Protein AF-I6AQI5-F1 (afdb_monomer)

Secondary structure (DSSP, 8-state):
---SS-SSHHHHHHHHHHHHHHHHHHHHHHT--HHHHHHHHHHHHHHHHHHHHHHSTTT--HHHHHHHHHHHHHHHHHHHHHIIIIITT-TTS-HHHHHHTTPPPPP-SPPPPPPP---PPPPP-

Foldseek 3Di:
DPDLQDPDVVVNLVLVVQLVVLCVVCQVLLVHDVVLCPVLVVLNVQLVVLCVQCVDPVNNDPVSVVSNVVSVVVNVVVVVVCCVPRPPPRPSCDPVNCVSSSHDDDDPDPDD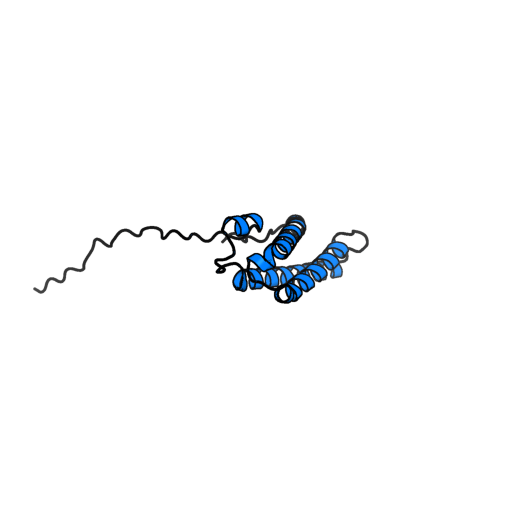DDDDPDDDDDDDD

Mean predicted aligned error: 8.25 Å

pLDDT: mean 85.64, std 10.11, range [47.41, 95.31]

Radius of gyration: 21.83 Å; Cα contacts (8 Å, |Δi|>4): 67; chains: 1; bounding box: 37×41×80 Å

Structure (mmCIF, N/CA/C/O backbone):
data_AF-I6AQI5-F1
#
_entry.id   AF-I6AQI5-F1
#
loop_
_atom_site.group_PDB
_atom_site.id
_atom_site.type_symbol
_atom_site.label_atom_id
_atom_site.label_alt_id
_atom_site.label_comp_id
_atom_site.label_asym_id
_atom_site.label_entity_id
_atom_site.label_seq_id
_atom_site.pdbx_PDB_ins_code
_atom_site.Cartn_x
_atom_site.Cartn_y
_atom_site.Cartn_z
_atom_site.occupancy
_atom_site.B_iso_or_equiv
_atom_site.auth_seq_id
_atom_site.auth_comp_id
_atom_site.auth_asym_id
_atom_site.auth_atom_id
_atom_site.pdbx_PDB_model_num
ATOM 1 N N . MET A 1 1 ? 9.298 3.332 15.723 1.00 47.41 1 MET A N 1
ATOM 2 C CA . MET A 1 1 ? 8.165 2.663 15.049 1.00 47.41 1 MET A CA 1
ATOM 3 C C . MET A 1 1 ? 8.715 1.806 13.927 1.00 47.41 1 MET A C 1
ATOM 5 O O . MET A 1 1 ? 9.376 2.346 13.049 1.00 47.41 1 MET A O 1
ATOM 9 N N . SER A 1 2 ? 8.536 0.486 13.999 1.00 56.31 2 SER A N 1
ATOM 10 C CA . SER A 1 2 ? 8.834 -0.392 12.862 1.00 56.31 2 SER A CA 1
ATOM 11 C C . SER A 1 2 ? 7.822 -0.090 11.758 1.00 56.31 2 SER A C 1
ATOM 13 O O . SER A 1 2 ? 6.628 -0.049 12.041 1.00 56.31 2 SER A O 1
ATOM 15 N N . ASP A 1 3 ? 8.285 0.175 10.536 1.00 78.62 3 ASP A N 1
ATOM 16 C CA . ASP A 1 3 ? 7.389 0.316 9.384 1.00 78.62 3 ASP A CA 1
ATOM 17 C C . ASP A 1 3 ? 6.729 -1.045 9.123 1.00 78.62 3 ASP A C 1
ATOM 19 O O . ASP A 1 3 ? 7.425 -2.064 9.083 1.00 78.62 3 ASP A O 1
ATOM 23 N N . TYR A 1 4 ? 5.401 -1.070 9.009 1.00 84.50 4 TYR A N 1
ATOM 24 C CA . TYR A 1 4 ? 4.653 -2.297 8.722 1.00 84.50 4 TYR A CA 1
ATOM 25 C C . TYR A 1 4 ? 4.757 -2.680 7.243 1.00 84.50 4 TYR A C 1
ATOM 27 O O . TYR A 1 4 ? 4.566 -3.836 6.878 1.00 84.50 4 TYR A O 1
ATOM 35 N N . ILE A 1 5 ? 5.111 -1.718 6.385 1.00 88.50 5 ILE A N 1
ATOM 36 C CA . ILE A 1 5 ? 5.330 -1.971 4.968 1.00 88.50 5 ILE A CA 1
ATOM 37 C C . ILE A 1 5 ? 6.703 -2.641 4.785 1.00 88.50 5 ILE A C 1
ATOM 39 O O . ILE A 1 5 ? 7.726 -2.060 5.173 1.00 88.50 5 ILE A O 1
ATOM 43 N N . PRO A 1 6 ? 6.782 -3.825 4.143 1.00 90.12 6 PRO A N 1
ATOM 44 C CA . PRO A 1 6 ? 8.053 -4.506 3.927 1.00 90.12 6 PRO A CA 1
ATOM 45 C C . PRO A 1 6 ? 9.084 -3.637 3.190 1.00 90.12 6 PRO A C 1
ATOM 47 O O . PRO A 1 6 ? 8.805 -3.020 2.158 1.00 90.12 6 PRO A O 1
ATOM 50 N N . ARG A 1 7 ? 10.320 -3.614 3.710 1.00 87.62 7 ARG A N 1
ATOM 51 C CA . ARG A 1 7 ? 11.436 -2.878 3.089 1.00 87.62 7 ARG A CA 1
ATOM 52 C C . ARG A 1 7 ? 11.956 -3.551 1.823 1.00 87.62 7 ARG A C 1
ATOM 54 O O . ARG A 1 7 ? 12.263 -2.862 0.857 1.00 87.62 7 ARG A O 1
ATOM 61 N N . LYS A 1 8 ? 12.059 -4.883 1.833 1.00 88.94 8 LYS A N 1
ATOM 62 C CA . LYS A 1 8 ? 12.531 -5.660 0.683 1.00 88.94 8 LYS A CA 1
ATOM 63 C C . LYS A 1 8 ? 11.450 -5.684 -0.391 1.00 88.94 8 LYS A C 1
ATOM 65 O O . LYS A 1 8 ? 10.340 -6.131 -0.127 1.00 88.94 8 LYS A O 1
ATOM 70 N N . GLU A 1 9 ? 11.795 -5.255 -1.598 1.00 87.69 9 GLU A N 1
ATOM 71 C CA . GLU A 1 9 ? 10.819 -5.047 -2.673 1.00 87.69 9 GLU A CA 1
ATOM 72 C C . GLU A 1 9 ? 10.126 -6.331 -3.125 1.00 87.69 9 GLU A C 1
ATOM 74 O O . GLU A 1 9 ? 8.926 -6.320 -3.364 1.00 87.69 9 GLU A O 1
ATOM 79 N N . SER A 1 10 ? 10.842 -7.459 -3.171 1.00 88.56 10 SER A N 1
ATOM 80 C CA . SER A 1 10 ? 10.217 -8.735 -3.528 1.00 88.56 10 SER A CA 1
ATOM 81 C C . SER A 1 10 ? 9.198 -9.197 -2.485 1.00 88.56 10 SER A C 1
ATOM 83 O O . SER A 1 10 ? 8.144 -9.706 -2.845 1.00 88.56 10 SER A O 1
ATOM 85 N N . ILE A 1 11 ? 9.472 -8.957 -1.197 1.00 90.25 11 ILE A N 1
ATOM 86 C CA . ILE A 1 11 ? 8.510 -9.228 -0.120 1.0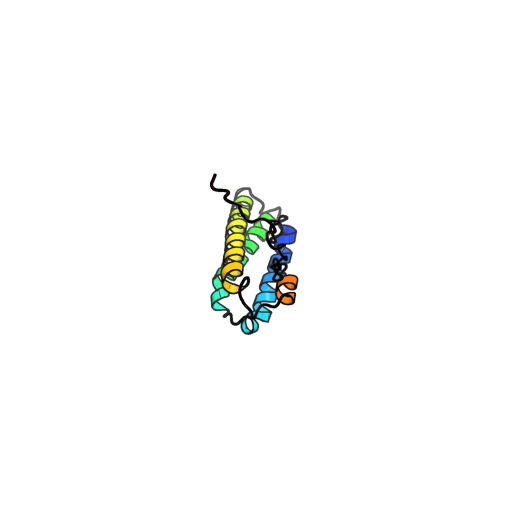0 90.25 11 ILE A CA 1
ATOM 87 C C . ILE A 1 11 ? 7.340 -8.249 -0.219 1.00 90.25 11 ILE A C 1
ATOM 89 O O . ILE A 1 11 ? 6.193 -8.658 -0.085 1.00 90.25 11 ILE A O 1
ATOM 93 N N . PHE A 1 12 ? 7.619 -6.972 -0.493 1.00 92.00 12 PHE A N 1
ATOM 94 C CA . PHE A 1 12 ? 6.587 -5.961 -0.702 1.00 92.00 12 PHE A CA 1
ATOM 95 C C . PHE A 1 12 ? 5.655 -6.335 -1.858 1.00 92.00 12 PHE A C 1
ATOM 97 O O . PHE A 1 12 ? 4.447 -6.230 -1.692 1.00 92.00 12 PHE A O 1
ATOM 104 N N . HIS A 1 13 ? 6.188 -6.813 -2.987 1.00 91.56 13 HIS A N 1
ATOM 105 C CA . HIS A 1 13 ? 5.400 -7.219 -4.150 1.00 91.56 13 HIS A CA 1
ATOM 106 C C . HIS A 1 13 ? 4.421 -8.354 -3.818 1.00 91.56 13 HIS A C 1
ATOM 108 O O . HIS A 1 13 ? 3.260 -8.270 -4.202 1.00 91.56 13 HIS A O 1
ATOM 114 N N . THR A 1 14 ? 4.844 -9.369 -3.061 1.00 92.50 14 THR A N 1
ATOM 115 C CA . THR A 1 14 ? 3.931 -10.429 -2.602 1.00 92.50 14 THR A CA 1
ATOM 116 C C . THR A 1 14 ? 2.939 -9.914 -1.559 1.00 92.50 14 THR A C 1
ATOM 118 O O . THR A 1 14 ? 1.749 -10.196 -1.649 1.00 92.50 14 THR A O 1
ATOM 121 N N . TRP A 1 15 ? 3.408 -9.133 -0.582 1.00 93.12 15 TRP A N 1
ATOM 122 C CA . TRP A 1 15 ? 2.566 -8.600 0.490 1.00 93.12 15 TRP A CA 1
ATOM 123 C C . TRP A 1 15 ? 1.444 -7.701 -0.044 1.00 93.12 15 TRP A C 1
ATOM 125 O O . TRP A 1 15 ? 0.301 -7.837 0.384 1.00 93.12 15 TRP A O 1
ATOM 135 N N . GLN A 1 16 ? 1.740 -6.825 -1.008 1.00 93.19 16 GLN A N 1
ATOM 136 C CA . GLN A 1 16 ? 0.747 -5.900 -1.556 1.00 93.19 16 GLN A CA 1
ATOM 137 C C . GLN A 1 16 ? -0.352 -6.613 -2.363 1.00 93.19 16 GLN A C 1
ATOM 139 O O . GLN A 1 16 ? -1.496 -6.168 -2.325 1.00 93.19 16 GLN A O 1
ATOM 144 N N . GLU A 1 17 ? -0.048 -7.737 -3.030 1.00 93.00 17 GLU A N 1
ATOM 145 C CA . GLU A 1 17 ? -1.080 -8.554 -3.692 1.00 93.00 17 GLU A CA 1
ATOM 146 C C . GLU A 1 17 ? -2.052 -9.126 -2.655 1.00 93.00 17 GLU A C 1
ATOM 148 O O . GLU A 1 17 ? -3.267 -8.991 -2.799 1.00 93.00 17 GLU A O 1
ATOM 153 N N . THR A 1 18 ? -1.525 -9.699 -1.566 1.00 92.56 18 THR A N 1
ATOM 154 C CA . THR A 1 18 ? -2.347 -10.214 -0.462 1.00 92.56 18 THR A CA 1
ATOM 155 C C . THR A 1 18 ? -3.178 -9.104 0.178 1.00 92.56 18 THR A C 1
ATOM 157 O O . THR A 1 18 ? -4.364 -9.295 0.435 1.00 92.56 18 THR A O 1
ATOM 160 N N . PHE A 1 19 ? -2.581 -7.929 0.393 1.00 91.69 19 PHE A N 1
ATOM 161 C CA . PHE A 1 19 ? -3.254 -6.770 0.975 1.00 91.69 19 PHE A CA 1
ATOM 162 C C . PHE A 1 19 ? -4.449 -6.309 0.126 1.00 91.69 19 PHE A C 1
ATOM 164 O O . PHE A 1 19 ? -5.561 -6.188 0.642 1.00 91.69 19 PHE A O 1
ATOM 171 N N . ILE A 1 20 ? -4.255 -6.102 -1.182 1.00 92.31 20 ILE A N 1
ATOM 172 C CA . ILE A 1 20 ? -5.330 -5.656 -2.080 1.00 92.31 20 ILE A CA 1
ATOM 173 C C . ILE A 1 20 ? -6.396 -6.740 -2.260 1.00 92.31 20 ILE A C 1
ATOM 175 O O . ILE A 1 20 ? -7.587 -6.427 -2.219 1.00 92.31 20 ILE A O 1
ATOM 179 N N . ALA A 1 21 ? -6.006 -8.011 -2.391 1.00 92.62 21 ALA A N 1
ATOM 180 C CA . ALA A 1 21 ? -6.955 -9.120 -2.478 1.00 92.62 21 ALA A CA 1
ATOM 181 C C . ALA A 1 21 ? -7.841 -9.209 -1.225 1.00 92.62 21 ALA A C 1
ATOM 183 O O . ALA A 1 21 ? -9.060 -9.373 -1.326 1.00 92.62 21 ALA A O 1
ATOM 184 N N . TYR A 1 22 ? -7.243 -9.044 -0.042 1.00 91.38 22 TYR A N 1
ATOM 185 C CA . TYR A 1 22 ? -7.971 -9.049 1.219 1.00 91.38 22 TYR A CA 1
ATOM 186 C C . TYR A 1 22 ? -8.924 -7.857 1.341 1.00 91.38 22 TYR A C 1
ATOM 188 O O . TYR A 1 22 ? -10.072 -8.032 1.755 1.00 91.38 22 TYR A O 1
ATOM 196 N N . LEU A 1 23 ? -8.482 -6.656 0.950 1.00 90.62 23 LEU A N 1
ATOM 197 C CA . LEU A 1 23 ? -9.339 -5.472 0.923 1.00 90.62 23 LEU A CA 1
ATOM 198 C C . LEU A 1 23 ? -10.532 -5.676 -0.007 1.00 90.62 23 LEU A C 1
ATOM 200 O O . LEU A 1 23 ? -11.663 -5.515 0.440 1.00 90.62 23 LEU A O 1
ATOM 204 N N . LEU A 1 24 ? -10.307 -6.099 -1.254 1.00 91.12 24 LEU A N 1
ATOM 205 C CA . LEU A 1 24 ? -11.375 -6.340 -2.230 1.00 91.12 24 LEU A CA 1
ATOM 206 C C . LEU A 1 24 ? -12.416 -7.344 -1.719 1.00 91.12 24 LEU A C 1
ATOM 208 O O . LEU A 1 24 ? -13.614 -7.099 -1.848 1.00 91.12 24 LEU A O 1
ATOM 212 N N . ALA A 1 25 ? -11.974 -8.430 -1.081 1.00 92.12 25 ALA A N 1
ATOM 213 C CA . ALA A 1 25 ? -12.867 -9.441 -0.517 1.00 92.12 25 ALA A CA 1
ATOM 214 C C . ALA A 1 25 ? -13.709 -8.925 0.667 1.00 92.12 25 ALA A C 1
ATOM 216 O O . ALA A 1 25 ? -14.776 -9.469 0.949 1.00 92.12 25 ALA A O 1
ATOM 217 N N . ASN A 1 26 ? -13.247 -7.883 1.366 1.00 90.88 26 ASN A N 1
ATOM 218 C CA . ASN A 1 26 ? -13.843 -7.404 2.614 1.00 90.88 26 ASN A CA 1
ATOM 219 C C . ASN A 1 26 ? -14.367 -5.959 2.562 1.00 90.88 26 ASN A C 1
ATOM 221 O O . ASN A 1 26 ? -14.899 -5.479 3.564 1.00 90.88 26 ASN A O 1
ATOM 225 N N . LEU A 1 27 ? -14.285 -5.280 1.412 1.00 89.75 27 LEU A N 1
ATOM 226 C CA . LEU A 1 27 ? -14.687 -3.877 1.220 1.00 89.75 27 LEU A CA 1
ATOM 227 C C . LEU A 1 27 ? -16.078 -3.581 1.797 1.00 89.75 27 LEU A C 1
ATOM 229 O O . LEU A 1 27 ? -16.235 -2.685 2.628 1.00 89.75 27 LEU A O 1
ATOM 233 N N . ALA A 1 28 ? -17.076 -4.385 1.418 1.00 89.56 28 ALA A N 1
ATOM 234 C CA . ALA A 1 28 ? -18.454 -4.207 1.871 1.00 89.56 28 ALA A CA 1
ATOM 235 C C . ALA A 1 28 ? -18.588 -4.354 3.397 1.00 89.56 28 ALA A C 1
ATOM 237 O O . ALA A 1 28 ? -19.304 -3.581 4.037 1.00 89.56 28 ALA A O 1
ATOM 238 N N . ARG A 1 29 ? -17.847 -5.297 3.999 1.00 90.69 29 ARG A N 1
ATOM 239 C CA . ARG A 1 29 ? -17.818 -5.513 5.455 1.00 90.69 29 ARG A CA 1
ATOM 240 C C . ARG A 1 29 ? -17.197 -4.322 6.180 1.00 90.69 29 ARG A C 1
ATOM 242 O O . ARG A 1 29 ? -17.705 -3.924 7.222 1.00 90.69 29 ARG A O 1
ATOM 249 N N . PHE A 1 30 ? -16.169 -3.704 5.601 1.00 88.94 30 PHE A N 1
ATOM 250 C CA . PHE A 1 30 ? -15.546 -2.489 6.136 1.00 88.94 30 PHE A CA 1
ATOM 251 C C . PHE A 1 30 ? -16.371 -1.218 5.891 1.00 88.94 30 PHE A C 1
ATOM 253 O O . PHE A 1 30 ? -16.045 -0.165 6.437 1.00 88.94 30 PHE A O 1
ATOM 260 N N . GLY A 1 31 ? -17.472 -1.313 5.137 1.00 88.62 31 GLY A N 1
ATOM 261 C CA . GLY A 1 31 ? -18.311 -0.173 4.769 1.00 88.62 31 GLY A CA 1
ATOM 262 C C . GLY A 1 31 ? -17.662 0.744 3.735 1.00 88.62 31 GLY A C 1
ATOM 263 O O . GLY A 1 31 ? -17.984 1.927 3.698 1.00 88.62 31 GLY A O 1
ATOM 264 N N . LEU A 1 32 ? -16.741 0.207 2.938 1.00 89.88 32 LEU A N 1
ATOM 265 C CA . LEU A 1 32 ? -16.016 0.921 1.896 1.00 89.88 32 LEU A CA 1
ATOM 266 C C . LEU A 1 32 ? -16.573 0.539 0.523 1.00 89.88 32 LEU A C 1
ATOM 268 O O . LEU A 1 32 ? -17.068 -0.571 0.319 1.00 89.88 32 LEU A O 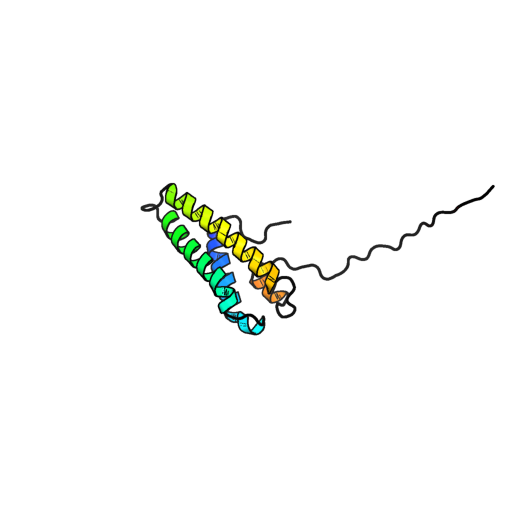1
ATOM 272 N N . THR A 1 33 ? -16.479 1.459 -0.432 1.00 88.56 33 THR A N 1
ATOM 273 C CA . THR A 1 33 ? -16.860 1.221 -1.827 1.00 88.56 33 THR A CA 1
ATOM 274 C C . THR A 1 33 ? -15.624 0.974 -2.682 1.00 88.56 33 THR A C 1
ATOM 276 O O . THR A 1 33 ? -14.521 1.411 -2.353 1.00 88.56 33 THR A O 1
ATOM 279 N N . THR A 1 34 ? -15.808 0.294 -3.812 1.00 85.94 34 THR A N 1
ATOM 280 C CA . THR A 1 34 ? -14.730 0.051 -4.781 1.00 85.94 34 THR A CA 1
ATOM 281 C C . THR A 1 34 ? -14.143 1.351 -5.329 1.00 85.94 34 THR A C 1
ATOM 283 O O . THR A 1 34 ? -12.940 1.423 -5.529 1.00 85.94 34 THR A O 1
ATOM 286 N N . THR A 1 35 ? -14.949 2.411 -5.449 1.00 87.75 35 THR A N 1
ATOM 287 C CA . THR A 1 35 ? -14.505 3.733 -5.922 1.00 87.75 35 THR A CA 1
ATOM 288 C C . THR A 1 35 ? -13.401 4.346 -5.063 1.00 87.75 35 THR A C 1
ATOM 290 O O . THR A 1 35 ? -12.510 5.014 -5.578 1.00 87.75 35 THR A O 1
ATOM 293 N N . LEU A 1 36 ? -13.418 4.100 -3.749 1.00 85.75 36 LEU A N 1
ATOM 294 C CA . LEU A 1 36 ? -12.354 4.567 -2.853 1.00 85.75 36 LEU A CA 1
ATOM 295 C C . LEU A 1 36 ? -11.035 3.814 -3.088 1.00 85.75 36 LEU A C 1
ATOM 297 O O . LEU A 1 36 ? -9.962 4.326 -2.773 1.00 85.75 36 LEU A O 1
ATOM 301 N N . LEU A 1 37 ? -11.113 2.604 -3.648 1.00 89.31 37 LEU A N 1
ATOM 302 C CA . LEU A 1 37 ? -9.961 1.767 -3.958 1.00 89.31 37 LEU A CA 1
ATOM 303 C C . LEU A 1 37 ? -9.385 2.043 -5.354 1.00 89.31 37 LEU A C 1
ATOM 305 O O . LEU A 1 37 ? -8.222 1.721 -5.575 1.00 89.31 37 LEU A O 1
ATOM 309 N N . ASP A 1 38 ? -10.136 2.668 -6.267 1.00 91.44 38 ASP A N 1
ATOM 310 C CA . ASP A 1 38 ? -9.714 2.909 -7.658 1.00 91.44 38 ASP A CA 1
ATOM 311 C C . ASP A 1 38 ? -8.365 3.638 -7.737 1.00 91.44 38 ASP A C 1
ATOM 313 O O . ASP A 1 38 ? -7.462 3.215 -8.461 1.00 91.44 38 ASP A O 1
ATOM 317 N N . THR A 1 39 ? -8.181 4.688 -6.930 1.00 90.56 39 THR A N 1
ATOM 318 C CA . THR A 1 39 ? -6.910 5.428 -6.856 1.00 90.56 39 THR A CA 1
ATOM 319 C C . THR A 1 39 ? -5.762 4.531 -6.390 1.00 90.56 39 THR A C 1
ATOM 321 O O . THR A 1 39 ? -4.658 4.589 -6.933 1.00 90.56 39 THR A O 1
ATOM 324 N N . LEU A 1 40 ? -6.011 3.672 -5.397 1.00 93.19 40 LEU A N 1
ATOM 325 C CA . LEU A 1 40 ? -5.003 2.753 -4.874 1.00 93.19 40 LEU A CA 1
ATOM 326 C C . LEU A 1 40 ? -4.668 1.652 -5.891 1.00 93.19 40 LEU A C 1
ATOM 328 O O . LEU A 1 40 ? -3.497 1.324 -6.070 1.00 93.19 40 LEU A O 1
ATOM 332 N N . MET A 1 41 ? -5.671 1.128 -6.598 1.00 93.44 41 MET A N 1
ATOM 333 C CA . MET A 1 41 ? -5.511 0.128 -7.655 1.00 93.44 41 MET A CA 1
ATOM 334 C C . MET A 1 41 ? -4.771 0.689 -8.874 1.00 93.44 41 MET A C 1
ATOM 336 O O . MET A 1 41 ? -3.956 -0.014 -9.469 1.00 93.44 41 MET A O 1
ATOM 340 N N . ALA A 1 42 ? -4.986 1.959 -9.223 1.00 94.19 42 ALA A N 1
ATOM 341 C CA . ALA A 1 42 ? -4.225 2.627 -10.276 1.00 94.19 42 ALA A CA 1
ATOM 342 C C . ALA A 1 42 ? -2.733 2.738 -9.913 1.00 94.19 42 ALA A C 1
ATOM 344 O O . ALA A 1 42 ? -1.867 2.423 -10.732 1.00 94.19 42 ALA A O 1
ATOM 345 N N . LEU A 1 43 ? -2.420 3.112 -8.665 1.00 94.62 43 LEU A N 1
ATOM 346 C CA . LEU A 1 43 ? -1.041 3.135 -8.161 1.00 94.62 43 LEU A CA 1
ATOM 347 C C . LEU A 1 43 ? -0.423 1.730 -8.112 1.00 94.62 43 LEU A C 1
ATOM 349 O O . LEU A 1 43 ? 0.744 1.560 -8.465 1.00 94.62 43 LEU A O 1
ATOM 353 N N . GLN A 1 44 ? -1.207 0.723 -7.717 1.00 95.06 44 GLN A N 1
ATOM 354 C CA . GLN A 1 44 ? -0.785 -0.674 -7.731 1.00 95.06 44 GLN A CA 1
ATOM 355 C C . GLN A 1 44 ? -0.429 -1.132 -9.150 1.00 95.06 44 GLN A C 1
ATOM 357 O O . GLN A 1 44 ? 0.620 -1.743 -9.347 1.00 95.06 44 GLN A O 1
ATOM 362 N N . ALA A 1 45 ? -1.275 -0.833 -10.139 1.00 95.31 45 ALA A N 1
ATOM 363 C CA . ALA A 1 45 ? -1.031 -1.189 -11.532 1.00 95.31 45 ALA A CA 1
ATOM 364 C C . ALA A 1 45 ? 0.269 -0.554 -12.047 1.00 95.31 45 ALA A C 1
ATOM 366 O O . ALA A 1 45 ? 1.139 -1.273 -12.534 1.00 95.31 45 ALA A O 1
ATOM 367 N N . ALA A 1 46 ? 0.458 0.750 -11.815 1.00 94.75 46 ALA A N 1
ATOM 368 C CA . ALA A 1 46 ? 1.685 1.456 -12.184 1.00 94.75 46 ALA A CA 1
ATOM 369 C C . ALA A 1 46 ? 2.939 0.847 -11.527 1.00 94.75 46 ALA A C 1
ATOM 371 O O . ALA A 1 46 ? 3.976 0.694 -12.175 1.00 94.75 46 ALA A O 1
ATOM 372 N N . TRP A 1 47 ? 2.846 0.452 -10.252 1.00 94.31 47 TRP A N 1
ATOM 373 C CA . TRP A 1 47 ? 3.921 -0.265 -9.564 1.00 94.31 47 TRP A CA 1
ATOM 374 C C . TRP A 1 47 ? 4.206 -1.635 -10.190 1.00 94.31 47 TRP A C 1
ATOM 376 O O . TRP A 1 47 ? 5.372 -1.957 -10.405 1.00 94.31 47 TRP A O 1
ATOM 386 N N . ARG A 1 48 ? 3.182 -2.446 -10.494 1.00 94.31 48 ARG A N 1
ATOM 387 C CA . ARG A 1 48 ? 3.373 -3.778 -11.100 1.00 94.31 48 ARG A CA 1
ATOM 388 C C . ARG A 1 48 ? 4.047 -3.693 -12.463 1.00 94.31 48 ARG A C 1
ATOM 390 O O . ARG A 1 48 ? 4.964 -4.470 -12.720 1.00 94.31 48 ARG A O 1
ATOM 397 N N . ASP A 1 49 ? 3.637 -2.740 -13.292 1.0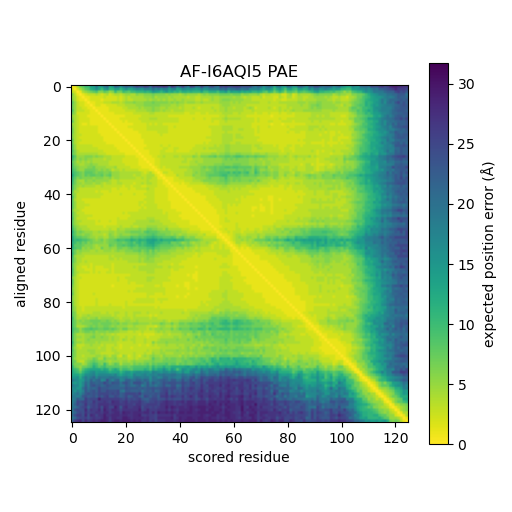0 93.62 49 ASP A N 1
ATOM 398 C CA . ASP A 1 49 ? 4.205 -2.546 -14.626 1.00 93.62 49 ASP A CA 1
ATOM 399 C C . ASP A 1 49 ? 5.680 -2.124 -14.533 1.00 93.62 49 ASP A C 1
ATOM 401 O O . ASP A 1 49 ? 6.552 -2.715 -15.177 1.00 93.62 49 ASP A O 1
ATOM 405 N N . ALA A 1 50 ? 5.992 -1.165 -13.653 1.00 93.00 50 ALA A N 1
ATOM 406 C CA . ALA A 1 50 ? 7.366 -0.726 -13.421 1.00 93.00 50 ALA A CA 1
ATOM 407 C C . ALA A 1 50 ? 8.238 -1.824 -12.778 1.00 93.00 50 ALA A C 1
ATOM 409 O O . ALA A 1 50 ? 9.407 -1.988 -13.134 1.00 93.00 50 ALA A O 1
ATOM 410 N N . TRP A 1 51 ? 7.669 -2.619 -11.867 1.00 92.12 51 TRP A N 1
ATOM 411 C CA . TRP A 1 51 ? 8.330 -3.772 -11.258 1.00 92.12 51 TRP A CA 1
ATOM 412 C C . TRP A 1 51 ? 8.671 -4.843 -12.294 1.00 92.12 51 TRP A C 1
ATOM 414 O O . TRP A 1 51 ? 9.797 -5.341 -12.294 1.00 92.12 51 TRP A O 1
ATOM 424 N N . ALA A 1 52 ? 7.743 -5.175 -13.196 1.00 92.06 52 ALA A N 1
ATOM 425 C CA . ALA A 1 52 ? 7.979 -6.137 -14.268 1.00 92.06 52 ALA A CA 1
ATOM 426 C C . ALA A 1 52 ? 9.114 -5.674 -15.199 1.00 92.06 52 ALA A C 1
ATOM 428 O O . ALA A 1 52 ? 10.029 -6.449 -15.486 1.00 92.06 52 ALA A O 1
ATOM 429 N N . ALA A 1 53 ? 9.114 -4.394 -15.588 1.00 91.19 53 ALA A N 1
ATOM 430 C CA . ALA A 1 53 ? 10.151 -3.809 -16.439 1.00 91.19 53 ALA A CA 1
ATOM 431 C C . ALA A 1 53 ? 11.542 -3.793 -15.779 1.00 91.19 53 ALA A C 1
ATOM 433 O O . ALA A 1 53 ? 12.549 -4.053 -16.439 1.00 91.19 53 ALA A O 1
ATOM 434 N N . ALA A 1 54 ? 11.618 -3.507 -14.478 1.00 90.50 54 ALA A N 1
ATOM 435 C CA . ALA A 1 54 ? 12.879 -3.481 -13.738 1.00 90.50 54 ALA A CA 1
ATOM 436 C C . ALA A 1 54 ? 13.372 -4.879 -13.311 1.00 90.50 54 ALA A C 1
ATOM 438 O O . ALA A 1 54 ? 14.574 -5.069 -13.102 1.00 90.50 54 ALA A O 1
ATOM 439 N N . SER A 1 55 ? 12.464 -5.851 -13.177 1.00 89.56 55 SER A N 1
ATOM 440 C CA . SER A 1 55 ? 12.792 -7.235 -12.808 1.00 89.56 55 SER A CA 1
ATOM 441 C C . SER A 1 55 ? 13.274 -8.066 -13.995 1.00 89.56 55 SER A C 1
ATOM 443 O O . SER A 1 55 ? 14.049 -9.001 -13.797 1.00 89.56 55 SER A O 1
ATOM 445 N N . ASN A 1 56 ? 12.852 -7.732 -15.220 1.00 89.75 56 ASN A N 1
ATOM 446 C CA . ASN A 1 56 ? 13.345 -8.390 -16.425 1.00 89.75 56 ASN A CA 1
ATOM 447 C C . ASN A 1 56 ? 14.750 -7.858 -16.791 1.00 89.75 56 ASN A C 1
ATOM 449 O O . ASN A 1 56 ? 14.892 -6.664 -17.061 1.00 89.75 56 ASN A O 1
ATOM 453 N N . PRO A 1 57 ? 15.794 -8.712 -16.832 1.00 86.06 57 PRO A N 1
ATOM 454 C CA . PRO A 1 57 ? 17.157 -8.285 -17.144 1.00 86.06 57 PRO A CA 1
ATOM 455 C C . PRO A 1 57 ? 17.312 -7.633 -18.526 1.00 86.06 57 PRO A C 1
ATOM 457 O O . PRO A 1 57 ? 18.197 -6.796 -18.681 1.00 86.06 57 PRO A O 1
ATOM 460 N N . GLU A 1 58 ? 16.461 -7.959 -19.502 1.00 87.44 58 GLU A N 1
ATOM 461 C CA . GLU A 1 58 ? 16.524 -7.395 -20.860 1.00 87.44 58 GLU A CA 1
ATOM 462 C C . GLU A 1 58 ? 16.056 -5.935 -20.917 1.00 87.44 58 GLU A C 1
ATOM 464 O O . GLU A 1 58 ? 16.571 -5.137 -21.698 1.00 87.44 58 GLU A O 1
ATOM 469 N N . THR A 1 59 ? 15.099 -5.564 -20.065 1.00 86.44 59 THR A N 1
ATOM 470 C CA . THR A 1 59 ? 14.519 -4.212 -20.000 1.00 86.44 59 THR A CA 1
ATOM 471 C C . THR A 1 59 ? 15.041 -3.399 -18.816 1.00 86.44 59 THR A C 1
ATOM 473 O O . THR A 1 59 ? 14.688 -2.226 -18.656 1.00 86.44 59 THR A O 1
ATOM 476 N N . ARG A 1 60 ? 15.908 -3.995 -17.984 1.00 89.94 60 ARG A N 1
ATOM 477 C CA . ARG A 1 60 ? 16.461 -3.367 -16.783 1.00 89.94 60 ARG A CA 1
ATOM 478 C C . ARG A 1 60 ? 17.479 -2.289 -17.140 1.00 89.94 60 ARG A C 1
ATOM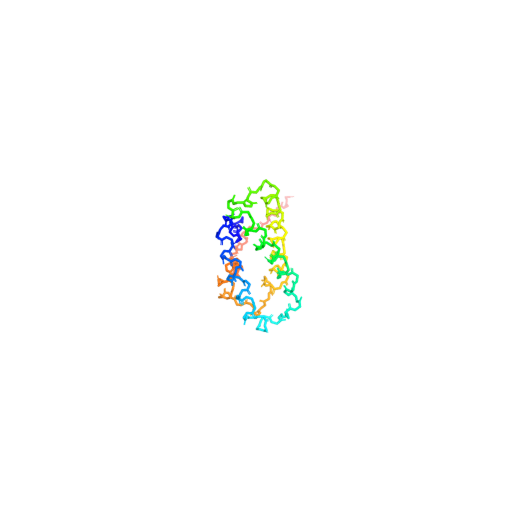 480 O O . ARG A 1 60 ? 18.685 -2.520 -17.202 1.00 89.94 60 ARG A O 1
ATOM 487 N N . THR A 1 61 ? 16.979 -1.074 -17.299 1.00 92.94 61 THR A N 1
ATOM 488 C CA . THR A 1 61 ? 17.780 0.142 -17.470 1.00 92.94 61 THR A CA 1
ATOM 489 C C . THR A 1 61 ? 17.751 0.993 -16.203 1.00 92.94 61 THR A C 1
ATOM 491 O O . THR A 1 61 ? 16.894 0.814 -15.337 1.00 92.94 61 THR A O 1
ATOM 494 N N . LYS A 1 62 ? 18.667 1.963 -16.088 1.00 91.50 62 LYS A N 1
ATOM 495 C CA . LYS A 1 62 ? 18.640 2.931 -14.981 1.00 91.50 62 LYS A CA 1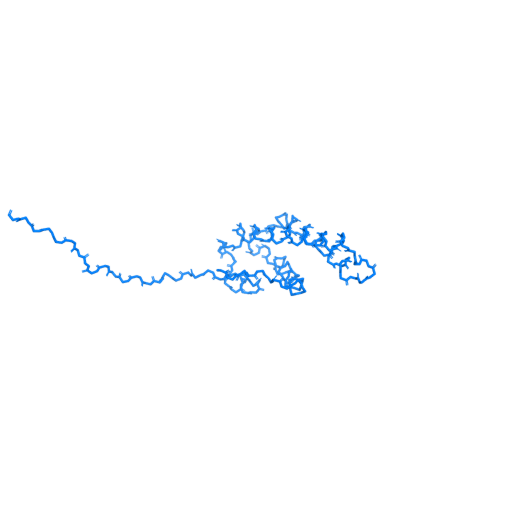
ATOM 496 C C . LYS A 1 62 ? 17.307 3.689 -14.923 1.00 91.50 62 LYS A C 1
ATOM 498 O O . LYS A 1 62 ? 16.717 3.782 -13.858 1.00 91.50 62 LYS A O 1
ATOM 503 N N . ALA A 1 63 ? 16.787 4.109 -16.077 1.00 91.44 63 ALA A N 1
ATOM 504 C CA . ALA A 1 63 ? 15.481 4.758 -16.173 1.00 91.44 63 ALA A CA 1
ATOM 505 C C . ALA A 1 63 ? 14.326 3.859 -15.690 1.00 91.44 63 ALA A C 1
ATOM 507 O O . ALA A 1 63 ? 13.405 4.343 -15.034 1.00 91.44 63 ALA A O 1
ATOM 508 N N . ALA A 1 64 ? 14.377 2.549 -15.968 1.00 91.38 64 ALA A N 1
ATOM 509 C CA . ALA A 1 64 ? 13.382 1.597 -15.470 1.00 91.38 64 ALA A CA 1
ATOM 510 C C . ALA A 1 64 ? 13.445 1.445 -13.941 1.00 91.38 64 ALA A C 1
ATOM 512 O O . ALA A 1 64 ? 12.405 1.386 -13.289 1.00 91.38 64 ALA A O 1
ATOM 513 N N . ILE A 1 65 ? 14.652 1.431 -13.362 1.00 92.56 65 ILE A N 1
ATOM 514 C CA . ILE A 1 65 ? 14.843 1.403 -11.905 1.00 92.56 65 ILE A CA 1
ATOM 515 C C . ILE A 1 65 ? 14.311 2.693 -11.271 1.00 92.56 65 ILE A C 1
ATOM 517 O O . ILE A 1 65 ? 13.523 2.608 -10.335 1.00 92.56 65 ILE A O 1
ATOM 521 N N . ASP A 1 66 ? 14.656 3.860 -11.821 1.00 93.31 66 ASP A N 1
ATOM 522 C CA . ASP A 1 66 ? 14.195 5.158 -11.314 1.00 93.31 66 ASP A CA 1
ATOM 523 C C . ASP A 1 66 ? 12.656 5.267 -11.374 1.00 93.31 66 ASP A C 1
ATOM 525 O O . ASP A 1 66 ? 12.012 5.720 -10.428 1.00 93.31 66 ASP A O 1
ATOM 529 N N . THR A 1 67 ? 12.047 4.781 -12.463 1.00 93.94 67 THR A N 1
ATOM 530 C CA . THR A 1 67 ? 10.582 4.733 -12.626 1.00 93.94 67 THR A CA 1
ATOM 531 C C . THR A 1 67 ? 9.936 3.805 -11.599 1.00 93.94 67 THR A C 1
ATOM 533 O O . THR A 1 67 ? 8.939 4.167 -10.973 1.00 93.94 67 THR A O 1
ATOM 536 N N . LYS A 1 68 ? 10.518 2.618 -11.390 1.00 93.94 68 LYS A N 1
ATOM 537 C CA . LYS A 1 68 ? 10.075 1.657 -10.375 1.00 93.94 68 LYS A CA 1
ATOM 538 C C . LYS A 1 68 ? 10.161 2.276 -8.975 1.00 93.94 68 LYS A C 1
ATOM 540 O O . LYS A 1 68 ? 9.186 2.208 -8.233 1.00 93.94 68 LYS A O 1
ATOM 545 N N . ASP A 1 69 ? 11.272 2.913 -8.618 1.00 94.06 69 ASP A N 1
ATOM 546 C CA . ASP A 1 69 ? 11.460 3.514 -7.293 1.00 94.06 69 ASP A CA 1
ATOM 547 C C . ASP A 1 69 ? 10.485 4.685 -7.055 1.00 94.06 69 ASP A C 1
ATOM 549 O O . ASP A 1 69 ? 9.908 4.806 -5.969 1.00 94.06 69 ASP A O 1
ATOM 553 N N . ALA A 1 70 ? 10.217 5.500 -8.082 1.00 94.50 70 ALA A N 1
ATOM 554 C CA . ALA A 1 70 ? 9.200 6.551 -8.027 1.00 94.50 70 ALA A CA 1
ATOM 555 C C . ALA A 1 70 ? 7.784 5.975 -7.838 1.00 94.50 70 ALA A C 1
ATOM 557 O O . ALA A 1 70 ? 7.032 6.442 -6.977 1.00 94.50 70 ALA A O 1
ATOM 558 N N . ALA A 1 71 ? 7.437 4.921 -8.585 1.00 94.50 71 ALA A N 1
ATOM 559 C CA . ALA A 1 71 ? 6.163 4.221 -8.439 1.00 94.50 71 ALA A CA 1
ATOM 560 C C . ALA A 1 71 ? 6.021 3.585 -7.046 1.00 94.50 71 ALA A C 1
ATOM 562 O O . ALA A 1 71 ? 4.953 3.665 -6.439 1.00 94.50 71 ALA A O 1
ATOM 563 N N . LEU A 1 72 ? 7.104 3.028 -6.489 1.00 93.69 72 LEU A N 1
ATOM 564 C CA . LEU A 1 72 ? 7.124 2.479 -5.133 1.00 93.69 72 LEU A CA 1
ATOM 565 C C . LEU A 1 72 ? 6.815 3.548 -4.091 1.00 93.69 72 LEU A C 1
ATOM 567 O O . LEU A 1 72 ? 6.016 3.322 -3.183 1.00 93.69 72 LEU A O 1
ATOM 571 N N . ALA A 1 73 ? 7.472 4.703 -4.196 1.00 94.38 73 ALA A N 1
ATOM 572 C CA . ALA A 1 73 ? 7.291 5.804 -3.262 1.00 94.38 73 ALA A CA 1
ATOM 573 C C . ALA A 1 73 ? 5.853 6.341 -3.307 1.00 94.38 73 ALA A C 1
ATOM 575 O O . ALA A 1 73 ? 5.227 6.518 -2.255 1.00 94.38 73 ALA A O 1
ATOM 576 N N . ALA A 1 74 ? 5.305 6.524 -4.512 1.00 94.69 74 ALA A N 1
ATOM 577 C CA . ALA A 1 74 ? 3.921 6.942 -4.711 1.00 94.69 74 ALA A CA 1
ATOM 578 C C . ALA A 1 74 ? 2.936 5.911 -4.141 1.00 94.69 74 ALA A C 1
ATOM 580 O O . ALA A 1 74 ? 2.053 6.264 -3.358 1.00 94.69 74 ALA A O 1
ATOM 581 N N . TYR A 1 75 ? 3.129 4.624 -4.446 1.00 95.25 75 TYR A N 1
ATOM 582 C CA . TYR A 1 75 ? 2.233 3.569 -3.984 1.00 95.25 75 TYR A CA 1
ATOM 583 C C . TYR A 1 75 ? 2.276 3.396 -2.463 1.00 95.25 75 TYR A C 1
ATOM 585 O O . TYR A 1 75 ? 1.232 3.373 -1.819 1.00 95.25 75 TYR A O 1
ATOM 593 N N . LYS A 1 76 ? 3.466 3.383 -1.847 1.00 93.75 76 LYS A N 1
ATOM 594 C CA . LYS A 1 76 ? 3.600 3.336 -0.380 1.00 93.75 76 LYS A CA 1
ATOM 595 C C . LYS A 1 76 ? 2.941 4.534 0.301 1.00 93.75 76 LYS A C 1
ATOM 597 O O . LYS A 1 76 ? 2.402 4.389 1.395 1.00 93.75 76 LYS A O 1
ATOM 602 N N . THR A 1 77 ? 2.987 5.711 -0.318 1.00 93.69 77 THR A N 1
ATOM 603 C CA . THR A 1 77 ? 2.286 6.901 0.188 1.00 93.69 77 THR A CA 1
ATOM 604 C C . THR A 1 77 ? 0.772 6.715 0.103 1.00 93.69 77 THR A C 1
ATOM 606 O O . THR A 1 77 ? 0.084 6.936 1.097 1.00 93.69 77 THR A O 1
ATOM 609 N N . GLY A 1 78 ? 0.267 6.212 -1.028 1.00 93.50 78 GLY A N 1
ATOM 610 C CA . GLY A 1 78 ? -1.149 5.885 -1.212 1.00 93.50 78 GLY A CA 1
ATOM 611 C C . GLY A 1 78 ? -1.665 4.844 -0.215 1.00 93.50 78 GLY A C 1
ATOM 612 O O . GLY A 1 78 ? -2.704 5.059 0.402 1.00 93.50 78 GLY A O 1
ATOM 613 N N . ILE A 1 79 ? -0.910 3.763 0.019 1.00 92.62 79 ILE A N 1
ATOM 614 C CA . ILE A 1 79 ? -1.252 2.733 1.016 1.00 92.62 79 ILE A CA 1
ATOM 615 C C . ILE A 1 79 ? -1.371 3.352 2.411 1.00 92.62 79 ILE A C 1
ATOM 617 O O . ILE A 1 79 ? -2.342 3.088 3.116 1.00 92.62 79 ILE A O 1
ATOM 621 N N . ARG A 1 80 ? -0.405 4.188 2.819 1.00 92.00 80 ARG A N 1
ATOM 622 C CA . ARG A 1 80 ? -0.426 4.814 4.150 1.00 92.00 80 ARG A CA 1
ATOM 623 C C . ARG A 1 80 ? -1.600 5.771 4.315 1.00 92.00 80 ARG A C 1
ATOM 625 O O . ARG A 1 80 ? -2.249 5.721 5.356 1.00 92.00 80 ARG A O 1
ATOM 632 N N . ALA A 1 81 ? -1.883 6.592 3.302 1.00 91.38 81 ALA A N 1
ATOM 633 C CA . ALA A 1 81 ? -3.035 7.488 3.307 1.00 91.38 81 ALA A CA 1
ATOM 634 C C . ALA A 1 81 ? -4.339 6.689 3.451 1.00 91.38 81 ALA A C 1
ATOM 636 O O . ALA A 1 81 ? -5.083 6.902 4.407 1.00 91.38 81 ALA A O 1
ATOM 637 N N . PHE A 1 82 ? -4.536 5.679 2.599 1.00 91.12 82 PHE A N 1
ATOM 638 C CA . PHE A 1 82 ? -5.718 4.821 2.629 1.00 91.12 82 PHE A CA 1
ATOM 639 C C . PHE A 1 82 ? -5.887 4.101 3.974 1.00 91.12 82 PHE A C 1
ATOM 641 O O . PHE A 1 82 ? -6.969 4.108 4.556 1.00 91.12 82 PHE A O 1
ATOM 648 N N . ALA A 1 83 ? -4.813 3.511 4.508 1.00 89.50 83 ALA A N 1
ATOM 649 C CA . ALA A 1 83 ? -4.861 2.826 5.795 1.00 89.50 83 ALA A CA 1
ATOM 650 C C . ALA A 1 83 ? -5.212 3.790 6.938 1.00 89.50 83 ALA A C 1
ATOM 652 O O . ALA A 1 83 ? -6.059 3.462 7.768 1.00 89.50 83 ALA A O 1
ATOM 653 N N . SER A 1 84 ? -4.614 4.986 6.959 1.00 87.19 84 SER A N 1
ATOM 654 C CA . SER A 1 84 ? -4.882 5.987 7.997 1.00 87.19 84 SER A CA 1
ATOM 655 C C . SER A 1 84 ? -6.318 6.508 7.975 1.00 87.19 84 SER A C 1
ATOM 657 O O . SER A 1 84 ? -6.915 6.687 9.035 1.00 87.19 84 SER A O 1
ATOM 659 N N . GLU A 1 85 ? -6.876 6.705 6.782 1.00 86.94 85 GLU A N 1
ATOM 660 C CA . GLU A 1 85 ? -8.203 7.283 6.589 1.00 86.94 85 GLU A CA 1
ATOM 661 C C . GLU A 1 85 ? -9.315 6.250 6.814 1.00 86.94 85 GLU A C 1
ATOM 663 O O . GLU A 1 85 ? -10.302 6.538 7.489 1.00 86.94 85 GLU A O 1
ATOM 668 N N . TYR A 1 86 ? -9.139 5.025 6.304 1.00 87.31 86 TYR A N 1
ATOM 669 C CA . TYR A 1 86 ? -10.224 4.043 6.217 1.00 87.31 86 TYR A CA 1
ATOM 670 C C . TYR A 1 86 ? -10.071 2.814 7.117 1.00 87.31 86 TYR A C 1
ATOM 672 O O . TYR A 1 86 ? -11.068 2.127 7.358 1.00 87.31 86 TYR A O 1
ATOM 680 N N . LEU A 1 87 ? -8.862 2.501 7.603 1.00 85.56 87 LEU A N 1
ATOM 681 C CA . LEU A 1 87 ? -8.591 1.250 8.330 1.00 85.56 87 LEU A CA 1
ATOM 682 C C . LEU A 1 87 ? -8.232 1.471 9.804 1.00 85.56 87 LEU A C 1
ATOM 684 O O . LEU A 1 87 ? -8.739 0.744 10.656 1.00 85.56 87 LEU A O 1
ATOM 688 N N . THR A 1 88 ? -7.403 2.467 10.130 1.00 79.31 88 THR A N 1
ATOM 689 C CA . THR A 1 88 ? -6.841 2.645 11.483 1.00 79.31 88 THR A CA 1
ATOM 690 C C . THR A 1 88 ? -7.903 2.832 12.568 1.00 79.31 88 THR A C 1
ATOM 692 O O . THR A 1 88 ? -7.805 2.229 13.636 1.00 79.31 88 THR A O 1
ATOM 695 N N . TYR A 1 89 ? -8.930 3.637 12.293 1.00 79.12 89 TYR A N 1
ATOM 696 C CA . TYR A 1 89 ? -9.974 3.992 13.265 1.00 79.12 89 TYR A CA 1
ATOM 697 C C . TYR A 1 89 ? -11.342 3.384 12.937 1.00 79.12 89 TYR A C 1
ATOM 699 O O . TYR A 1 89 ? -12.358 3.749 13.531 1.00 79.12 89 TYR A O 1
ATOM 707 N N . ASN A 1 90 ? -11.393 2.453 11.987 1.00 84.38 90 ASN A N 1
ATOM 708 C CA . ASN A 1 90 ? -12.644 1.852 11.554 1.00 84.38 90 ASN A CA 1
ATOM 709 C C . ASN A 1 90 ? -13.015 0.669 12.457 1.00 84.38 90 ASN A C 1
ATOM 711 O O . ASN A 1 90 ? -12.363 -0.373 12.438 1.00 84.38 90 ASN A O 1
ATOM 715 N N . HIS A 1 91 ? -14.104 0.809 13.219 1.00 83.12 91 HIS A N 1
ATOM 716 C CA . HIS A 1 91 ? -14.600 -0.237 14.123 1.00 83.12 91 HIS A CA 1
ATOM 717 C C . HIS A 1 91 ? -15.034 -1.520 13.396 1.00 83.12 91 HIS A C 1
ATOM 719 O O . HIS A 1 91 ? -15.131 -2.573 14.021 1.00 83.12 91 HIS A O 1
ATOM 725 N N . LYS A 1 92 ? -15.302 -1.448 12.085 1.00 87.50 92 LYS A N 1
ATOM 726 C CA . LYS A 1 92 ? -15.642 -2.616 11.260 1.00 87.50 92 LYS A CA 1
ATOM 727 C C . LYS A 1 92 ? -14.417 -3.453 10.892 1.00 87.50 92 LYS A C 1
ATOM 729 O O . LYS A 1 92 ? -14.577 -4.594 10.471 1.00 87.50 92 LYS A O 1
ATOM 734 N N . VAL A 1 93 ? -13.214 -2.895 11.039 1.00 86.62 93 VAL A N 1
ATOM 735 C CA . VAL A 1 93 ? -11.950 -3.593 10.804 1.00 86.62 93 VAL A CA 1
ATOM 736 C C . VAL A 1 93 ? -11.495 -4.216 12.122 1.00 86.62 93 VAL A C 1
ATOM 738 O O . VAL A 1 93 ? -10.998 -3.541 13.035 1.00 86.62 93 VAL A O 1
ATOM 741 N N . THR A 1 94 ? -11.674 -5.531 12.233 1.00 85.19 94 THR A N 1
ATOM 742 C CA . THR A 1 94 ? -11.310 -6.272 13.444 1.00 85.19 94 THR A CA 1
ATOM 743 C C . THR A 1 94 ? -9.790 -6.355 13.611 1.00 85.19 94 THR A C 1
ATOM 745 O O . THR A 1 94 ? -9.020 -6.080 12.688 1.00 85.19 94 THR A O 1
ATOM 748 N N . VAL A 1 95 ? -9.335 -6.746 14.804 1.00 83.38 95 VAL A N 1
ATOM 749 C CA . VAL A 1 95 ? -7.905 -6.992 15.062 1.00 83.38 95 VAL A CA 1
ATOM 750 C C . VAL A 1 95 ? -7.376 -8.122 14.171 1.00 83.38 95 VAL A C 1
ATOM 752 O O . VAL A 1 95 ? -6.295 -7.989 13.608 1.00 83.38 95 VAL A O 1
ATOM 755 N N . ALA A 1 96 ? -8.168 -9.180 13.961 1.00 84.62 96 ALA A N 1
ATOM 756 C CA . ALA A 1 96 ? -7.817 -10.273 13.055 1.00 84.62 96 ALA A CA 1
ATOM 757 C C . ALA A 1 96 ? -7.696 -9.801 11.597 1.00 84.62 96 ALA A C 1
ATOM 759 O O . ALA A 1 96 ? -6.809 -10.245 10.874 1.00 84.62 96 ALA A O 1
ATOM 760 N N . ASP A 1 97 ? -8.553 -8.877 11.154 1.00 86.19 97 ASP A N 1
ATOM 761 C CA . ASP A 1 97 ? -8.455 -8.315 9.801 1.00 86.19 97 ASP A CA 1
ATOM 762 C C . ASP A 1 97 ? -7.164 -7.499 9.630 1.00 86.19 97 ASP A C 1
ATOM 764 O O . ASP A 1 97 ? -6.507 -7.585 8.593 1.00 86.19 97 ASP A O 1
ATOM 768 N N . ARG A 1 98 ? -6.760 -6.745 10.663 1.00 83.94 98 ARG A N 1
ATOM 769 C CA . ARG A 1 98 ? -5.488 -6.003 10.670 1.00 83.94 98 ARG A CA 1
ATOM 770 C C . ARG A 1 98 ? -4.283 -6.933 10.632 1.00 83.94 98 ARG A C 1
ATOM 772 O O . ARG A 1 98 ? -3.368 -6.665 9.860 1.00 83.94 98 ARG A O 1
ATOM 779 N N . ASP A 1 99 ? -4.315 -8.022 11.393 1.00 85.06 99 ASP A N 1
ATOM 780 C CA . ASP A 1 99 ? -3.253 -9.033 11.403 1.00 85.06 99 ASP A CA 1
ATOM 781 C C . ASP A 1 99 ? -3.104 -9.714 10.031 1.00 85.06 99 ASP A C 1
ATOM 783 O O . ASP A 1 99 ? -2.011 -9.752 9.470 1.00 85.06 99 ASP A O 1
ATOM 787 N N . ASN A 1 100 ? -4.220 -10.114 9.408 1.00 84.12 100 ASN A N 1
ATOM 788 C CA . ASN A 1 100 ? -4.225 -10.686 8.053 1.00 84.12 100 ASN A CA 1
ATOM 789 C C . ASN A 1 100 ? -3.667 -9.727 6.987 1.00 84.12 100 ASN A C 1
ATOM 791 O O . ASN A 1 100 ? -3.061 -10.164 6.009 1.00 84.12 100 ASN A O 1
ATOM 795 N N . MET A 1 101 ? -3.863 -8.418 7.165 1.00 83.31 101 MET A N 1
ATOM 796 C CA . MET A 1 101 ? -3.313 -7.381 6.287 1.00 83.31 101 MET A CA 1
ATOM 797 C C . MET A 1 101 ? -1.868 -6.980 6.648 1.00 83.31 101 MET A C 1
ATOM 799 O O . MET A 1 101 ? -1.238 -6.226 5.904 1.00 83.31 101 MET A O 1
ATOM 803 N N . GLY A 1 102 ? -1.324 -7.462 7.770 1.00 80.06 102 GLY A N 1
ATOM 804 C CA . GLY A 1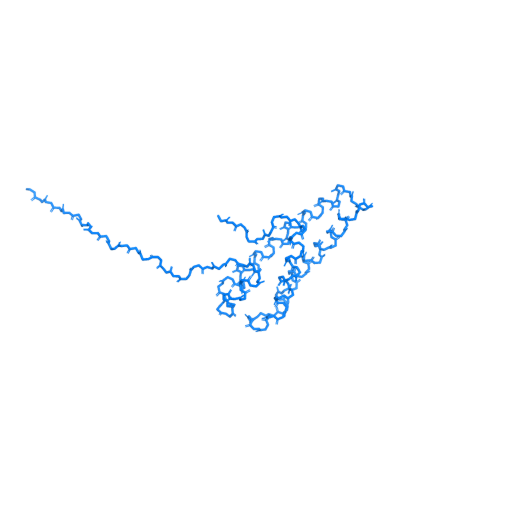 102 ? -0.020 -7.051 8.295 1.00 80.06 102 GLY A CA 1
ATOM 805 C C . GLY A 1 102 ? 0.018 -5.595 8.772 1.00 80.06 102 GLY A C 1
ATOM 806 O O . GLY A 1 102 ? 1.073 -4.964 8.741 1.00 80.06 102 GLY A O 1
ATOM 807 N N . LEU A 1 103 ? -1.128 -5.034 9.164 1.00 81.44 103 LEU A N 1
ATOM 808 C CA . LEU A 1 103 ? -1.240 -3.680 9.705 1.00 81.44 103 LEU A CA 1
ATOM 809 C C . LEU A 1 103 ? -0.885 -3.657 11.200 1.00 81.44 103 LEU A C 1
ATOM 811 O O . LEU A 1 103 ? -1.132 -4.634 11.909 1.00 81.44 103 LEU A O 1
ATOM 815 N N . PRO A 1 104 ? -0.350 -2.536 11.720 1.00 75.88 104 PRO A N 1
ATOM 816 C CA . PRO A 1 104 ? -0.053 -2.416 13.138 1.00 75.88 104 PRO A CA 1
ATOM 817 C C . PRO A 1 104 ? -1.345 -2.498 13.959 1.00 75.88 104 PRO A C 1
ATOM 819 O O . PRO A 1 104 ? -2.323 -1.789 13.708 1.00 75.88 104 PRO A O 1
ATOM 822 N N . ILE A 1 105 ? -1.333 -3.362 14.969 1.00 73.88 105 ILE A N 1
ATOM 823 C CA . ILE A 1 105 ? -2.410 -3.462 15.948 1.00 73.88 105 ILE A CA 1
ATOM 824 C C . ILE A 1 105 ? -2.168 -2.369 16.989 1.00 73.88 105 ILE A C 1
ATOM 826 O O . ILE A 1 105 ? -1.133 -2.352 17.654 1.00 73.88 105 ILE A O 1
ATOM 830 N N . HIS A 1 106 ? -3.101 -1.422 17.094 1.00 65.31 106 HIS A N 1
ATOM 831 C CA . HIS A 1 106 ? -3.061 -0.422 18.155 1.00 65.31 106 HIS A CA 1
ATOM 832 C C . HIS A 1 106 ? -3.377 -1.083 19.490 1.00 65.31 106 HIS A C 1
ATOM 834 O O . HIS A 1 106 ? -4.379 -1.790 19.601 1.00 65.31 106 HIS A O 1
ATOM 840 N N . ASP A 1 107 ? -2.536 -0.813 20.484 1.00 58.75 107 ASP A N 1
ATOM 841 C CA . ASP A 1 107 ? -2.833 -1.161 21.864 1.00 58.75 107 ASP A CA 1
ATOM 842 C C . ASP A 1 107 ? -4.055 -0.358 22.323 1.00 58.75 107 ASP A C 1
ATOM 844 O O . ASP A 1 107 ? -4.086 0.873 22.226 1.00 58.75 107 ASP A O 1
ATOM 848 N N . THR A 1 108 ? -5.096 -1.072 22.737 1.00 60.78 108 THR A N 1
ATOM 849 C CA . THR A 1 108 ? -6.336 -0.489 23.250 1.00 60.78 108 THR A CA 1
ATOM 850 C C . THR A 1 108 ? -6.391 -0.509 24.770 1.00 60.78 108 THR A C 1
ATOM 852 O O . THR A 1 108 ? -7.338 0.040 25.329 1.00 60.78 108 THR A O 1
ATOM 855 N N . GLU A 1 109 ? -5.427 -1.143 25.443 1.00 58.09 109 GLU A N 1
ATOM 856 C CA . GLU A 1 109 ? -5.399 -1.227 26.896 1.00 58.09 109 GLU A CA 1
ATOM 857 C C . GLU A 1 109 ? -4.598 -0.049 27.477 1.00 58.09 109 GLU A C 1
ATOM 859 O O . GLU A 1 109 ? -3.396 0.081 27.233 1.00 58.09 109 GLU A O 1
ATOM 864 N N . PRO A 1 110 ? -5.231 0.859 28.245 1.00 56.88 110 PRO A N 1
ATOM 865 C CA . PRO A 1 110 ? -4.501 1.916 28.927 1.00 56.88 110 PRO A CA 1
ATOM 866 C C . PRO A 1 110 ? -3.527 1.286 29.923 1.00 56.88 110 PRO A C 1
ATOM 868 O O . PRO A 1 110 ? -3.952 0.616 30.863 1.00 56.88 110 PRO A O 1
ATOM 871 N N . THR A 1 111 ? -2.224 1.522 29.757 1.00 68.38 111 THR A N 1
ATOM 872 C CA . THR A 1 111 ? -1.241 1.115 30.766 1.00 68.38 111 THR A CA 1
ATOM 873 C C . THR A 1 111 ? -1.545 1.860 32.072 1.00 68.38 111 THR A C 1
ATOM 875 O O . THR A 1 111 ? -1.518 3.096 32.071 1.00 68.38 111 THR A O 1
ATOM 878 N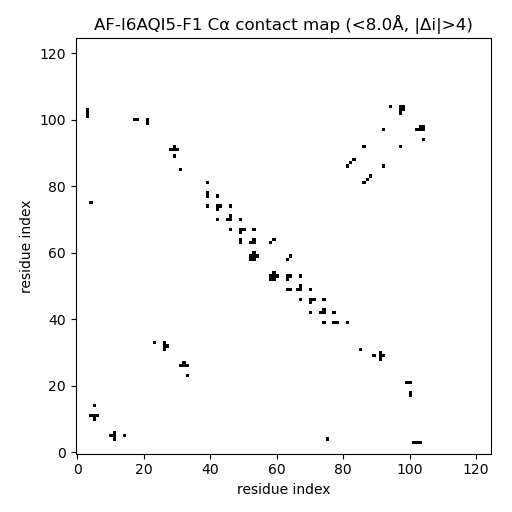 N . PRO A 1 112 ? -1.851 1.167 33.186 1.00 62.50 112 PRO A N 1
ATOM 879 C CA . PRO A 1 112 ? -2.208 1.835 34.431 1.00 62.50 112 PRO A CA 1
ATOM 880 C C . PRO A 1 112 ? -1.041 2.682 34.945 1.00 62.50 112 PRO A C 1
ATOM 882 O O . PRO A 1 112 ? 0.042 2.164 35.223 1.00 62.50 112 PRO A O 1
ATOM 885 N N . VAL A 1 113 ? -1.261 3.989 35.090 1.00 70.25 113 VAL A N 1
ATOM 886 C CA . VAL A 1 113 ? -0.298 4.894 35.728 1.00 70.25 113 VAL A CA 1
ATOM 887 C C . VAL A 1 113 ? -0.579 4.897 37.233 1.00 70.25 113 VAL A C 1
ATOM 889 O O . VAL A 1 113 ? -1.729 5.119 37.626 1.00 70.25 113 VAL A O 1
ATOM 892 N N . PRO A 1 114 ? 0.423 4.650 38.098 1.00 75.38 114 PRO A N 1
ATOM 893 C CA . PRO A 1 114 ? 0.227 4.731 39.539 1.00 75.38 114 PRO A CA 1
ATOM 894 C C . PRO A 1 114 ? -0.165 6.157 39.945 1.00 75.38 114 PRO A C 1
ATOM 896 O O . PRO A 1 114 ? 0.371 7.140 39.433 1.00 75.38 114 PRO A O 1
ATOM 899 N N . VAL A 1 115 ? -1.113 6.263 40.877 1.00 74.69 115 VAL A N 1
ATOM 900 C CA . VAL A 1 115 ? -1.601 7.547 41.396 1.00 74.69 115 VAL A CA 1
ATOM 901 C C . VAL A 1 115 ? -0.424 8.327 42.012 1.00 74.69 115 VAL A C 1
ATOM 903 O O . VAL A 1 115 ? 0.320 7.742 42.804 1.00 74.69 115 VAL A O 1
ATOM 906 N N . PRO A 1 116 ? -0.227 9.622 41.692 1.00 78.00 116 PRO A N 1
ATOM 907 C CA . PRO A 1 116 ? 0.797 10.443 42.336 1.00 78.00 116 PRO A CA 1
ATOM 908 C C . PRO A 1 116 ? 0.624 10.446 43.864 1.00 78.00 116 PRO A C 1
ATOM 910 O O . PRO A 1 116 ? -0.444 10.788 44.365 1.00 78.00 116 PRO A O 1
ATOM 913 N N . GLN A 1 117 ? 1.666 10.058 44.607 1.00 76.44 117 GLN A N 1
ATOM 914 C CA . GLN A 1 117 ? 1.630 9.960 46.078 1.00 76.44 117 GLN A CA 1
ATOM 915 C C . GLN A 1 117 ? 2.105 11.229 46.803 1.00 76.44 117 GLN A C 1
ATOM 917 O O . GLN A 1 117 ? 2.120 11.270 48.032 1.00 76.44 117 GLN A O 1
ATOM 922 N N . THR A 1 118 ? 2.512 12.265 46.073 1.00 79.69 118 THR A N 1
ATOM 923 C CA . THR A 1 118 ? 3.087 13.486 46.642 1.00 79.69 118 THR A CA 1
ATOM 924 C C . THR A 1 118 ? 2.179 14.688 46.411 1.00 79.69 118 THR A C 1
ATOM 926 O O . THR A 1 118 ? 1.758 14.970 45.291 1.00 79.69 118 THR A O 1
ATOM 929 N N . VAL A 1 119 ? 1.906 15.425 47.490 1.00 77.38 119 VAL A N 1
ATOM 930 C CA . VAL A 1 119 ? 1.272 16.749 47.460 1.00 77.38 119 VAL A CA 1
ATOM 931 C C . VAL A 1 119 ? 2.269 17.791 47.980 1.00 77.38 119 VAL A C 1
ATOM 933 O O . VAL A 1 119 ? 3.033 17.484 48.899 1.00 77.38 119 VAL A O 1
ATOM 936 N N . PRO A 1 120 ? 2.309 19.011 47.420 1.00 77.62 120 PRO A N 1
ATOM 937 C CA . PRO A 1 120 ? 3.158 20.075 47.943 1.00 77.62 120 PRO A CA 1
ATOM 938 C C . PRO A 1 120 ? 2.625 20.559 49.299 1.00 77.62 120 PRO A C 1
ATOM 940 O O . PRO A 1 120 ? 1.474 20.978 49.409 1.00 77.62 120 PRO A O 1
ATOM 943 N N . GLN A 1 121 ? 3.464 20.507 50.335 1.00 76.31 121 GLN A N 1
ATOM 944 C CA . GLN A 1 121 ? 3.167 21.094 51.642 1.00 76.31 121 GLN A CA 1
ATOM 945 C C . GLN A 1 121 ? 3.750 22.510 51.703 1.00 76.31 121 GLN A C 1
ATOM 947 O O . GLN A 1 121 ? 4.964 22.687 51.623 1.00 76.31 121 GLN A O 1
ATOM 952 N N . CYS A 1 122 ? 2.888 23.520 51.832 1.00 62.62 122 CYS A N 1
ATOM 953 C CA . CYS A 1 122 ? 3.304 24.882 52.160 1.00 62.62 122 CYS A CA 1
ATOM 954 C C . CYS A 1 122 ? 3.247 25.074 53.678 1.00 62.62 122 CYS A C 1
ATOM 956 O O . CYS A 1 122 ? 2.169 25.016 54.266 1.00 62.62 122 CYS A O 1
ATOM 958 N N . THR A 1 123 ? 4.394 25.346 54.295 1.00 65.56 123 THR A N 1
ATOM 959 C CA . THR A 1 123 ? 4.482 25.799 55.688 1.00 65.56 123 THR A CA 1
ATOM 960 C C . THR A 1 123 ? 4.670 27.313 55.674 1.00 65.56 123 THR A C 1
ATOM 962 O O . THR A 1 123 ? 5.629 27.800 55.079 1.00 65.56 123 THR A O 1
ATOM 965 N N . VAL A 1 124 ? 3.746 28.060 56.281 1.00 65.69 124 VAL A N 1
ATOM 966 C CA . VAL A 1 124 ? 3.890 29.508 56.495 1.00 65.69 124 VAL A CA 1
ATOM 967 C C . VAL A 1 124 ? 4.424 29.696 57.912 1.00 65.69 124 VAL A C 1
ATOM 969 O O . VAL A 1 124 ? 3.790 29.228 58.859 1.00 65.69 124 VAL A O 1
ATOM 972 N N . THR A 1 125 ? 5.606 30.300 58.027 1.00 64.19 125 THR A N 1
ATOM 973 C CA . THR A 1 125 ? 6.288 30.613 59.293 1.00 64.19 125 THR A CA 1
ATOM 974 C C . THR A 1 125 ? 5.883 31.982 59.814 1.00 64.19 125 THR A C 1
ATOM 976 O O . THR A 1 125 ? 5.676 32.885 58.972 1.00 64.19 125 THR A O 1
#

Solvent-accessible surface area (backbone atoms only — not comparable to full-atom values): 7553 Å² total; per-residue (Å²): 133,84,74,64,67,60,84,54,62,73,58,29,57,56,50,50,52,53,36,52,52,52,44,70,78,38,28,70,69,57,73,48,59,70,76,76,42,49,67,52,51,52,36,48,50,53,29,51,55,27,45,52,39,39,68,36,78,90,58,48,41,70,68,32,43,53,48,24,54,51,29,47,55,53,33,54,49,47,51,51,52,50,39,61,74,63,46,74,82,32,86,62,52,45,71,68,56,32,54,78,56,49,45,84,80,76,87,84,73,80,79,86,74,80,78,84,89,78,76,91,82,85,82,88,131

Sequence (125 aa):
MSDYIPRKESIFHTWQETFIAYLLANLARFGLTTTLLDTLMALQAAWRDAWAAASNPETRTKAAIDTKDAALAAYKTGIRAFASEYLTYNHKVTVADRDNMGLPIHDTEPTPVPVPQTVPQCTVT

=== Feature glossary ===
A reading guide for the features in this record.

Start from the sequence.

  · Sequence gives the chain of amino acids in standard one-letter code (A=alanine, C=cysteine, …, Y=tyrosine), read N→C. It is the only feature that is directly encoded by the gene; all structural features are derived from the folded form of this sequence.

Fold it, and you get atomic coordinates and the backbone conformation that goes with them.

  · Structure coordinates are given as an mmCIF _atom_site loop: one row per atom with element, residue name, chain id, sequence number, and x/y/z position in Å. Only the four main-chain atoms per residue are included here; side chains are omitted to keep the record compact.

  · Backbone dihedral angles. Every residue except chain termini has a φ (preceding-C → N → Cα → C) and a ψ (N → Cα → C → next-N). They are reported in degrees following the IUPAC sign convention. Secondary structure is essentially a statement about which (φ, ψ) basin each residue occupies.

  · Eight-state secondary structure (DSSP): H is the canonical α-helix, G the 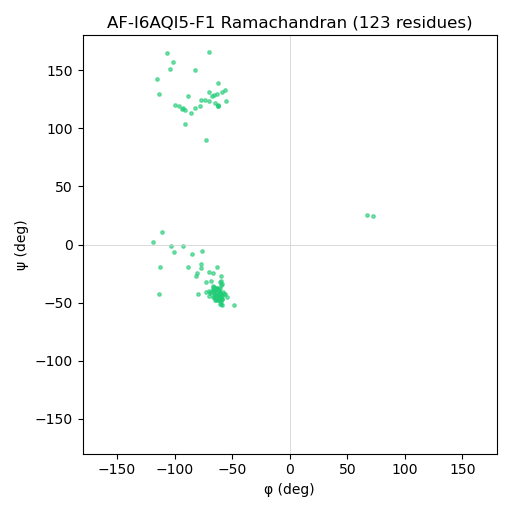tighter 3₁₀-helix, I the wider π-helix; E/B are β-structure, T and S are turns and bends, and '-' is everything else. DSSP derives these from the pattern of main-chain N–H···O=C hydrogen bonds, not from the sequence.

  · SS3 is a coarse helix/strand/coil call (letters a/b/c) made by the P-SEA algorithm from inter-Cα distances and dihedrals. It is less detailed than DSSP but needs only Cα positions.

Summarize the fold with a handful of shape descriptors and a per-residue structural alphabet.

  · Radius of gyration (Rg) is the root-mean-square distance of Cα atoms from their centroid — a single number for overall size and compactness. A globular domain of N residues has Rg ≈ 2.2·N^0.38 Å; an extended or disordered chain has a much larger Rg. The Cα contact count is the number of residue pairs whose Cα atoms are within 8 Å and are more than four positions apart in sequence — a standard proxy for tertiary packing density. The bounding box is the smallest axis-aligned box enclosing all Cα atoms.

  · 3Di is Foldseek's structural alphabet. Each residue is assigned one of twenty discrete states based on how its Cα sits relative to its spatial (not sequential) neighbors. Aligning 3Di strings finds structural homologs roughly as well as full 3D superposition, but orders of magnitude faster.

  · Solvent-accessible surface area (SASA) is the area in Å² traced out by the centre of a 1.4 Å probe sphere (a water molecule) rolled over the protein's van der Waals surface (Shrake–Rupley / Lee–Richards construction). Buried residues have near-zero SASA; fully exposed residues can exceed 200 Å². The total SASA scales roughly with the number of surface residues.

Ask how reliable the model is.

  · For AlphaFold models, the B-factor field carries pLDDT — the model's own estimate of local accuracy on a 0–100 scale. Regions with pLDDT<50 should be treated as essentially unmodeled; they often correspond to intrinsically disordered segments.

  · For experimental (PDB) structures, the B-factor (temperature factor) quantifies the positional spread of each atom in the crystal — a combination of thermal vibration and static disorder — in units of Å². High B-factors mark flexible loops or poorly resolved regions; low B-factors mark the rigid, well-ordered core.

  · Predicted Aligned Error (PAE) is an AlphaFold confidence matrix: entry (i, j) is the expected error in the position of residue j, in ångströms, when the prediction is superimposed on the true structure at residue i. Low PAE within a block of residues means that block is internally rigid and well-predicted; high PAE between two blocks means their relative placement is uncertain even if each block individually is confident.

Place it in context: what it resembles, what it is annotated as, and how it looks.

  · Structural nearest neighbors (via Foldseek easy-search vs the PDB). Reported per hit: target PDB id, E-value, and alignment TM-score. A TM-score above ~0.5 is the conventional threshold for 'same fold'.

  · Functional annotations link the protein to curated databases. InterPro entries identify conserved domains and families by matching the sequence against member-database signatures (Pfam, PROSITE, CDD, …). Gene Ontology (GO) terms describe molecular function, biological process, and cellular component in a controlled vocabulary. CATH places the structure in a hierarchical fold classification (Class/Architecture/Topology/Homologous-superfamily). The organism is the source species.

  · The contact map is a binary N×N matrix image: pixel (i, j) is dark where Cα_i and Cα_j are within 8 Å and |i−j|>4. Because the |i−j|>4 filter removes local helical contacts, off-diagonal stripes parallel to the main diagonal indicate parallel β-sheets; stripes perpendicular to it indicate antiparallel β-sheets. The Ramachandran plot scatters every residue's (φ, ψ) pair against the sterically allowed regions. The PAE heatmap renders the predicted-aligned-error matrix.

  · Six rendered views show the 3D structure from the faces of a cube — i.e. along ±x, ±y, ±z. Rendering representation is drawn randomly per protein from cartoon (secondary-structure ribbons), sticks (backbone bonds), or molecular surface; coloring is either N→C rainbow (blue at the N-terminus through red at the C-terminus) or one color per chain.